Protein AF-A0A4U2DQT4-F1 (afdb_monomer_lite)

Structure (mmCIF, N/CA/C/O backbone):
data_AF-A0A4U2DQT4-F1
#
_entry.id   AF-A0A4U2DQT4-F1
#
loop_
_atom_site.group_PDB
_atom_site.id
_atom_site.type_symbol
_atom_site.label_atom_id
_atom_site.label_alt_id
_atom_site.label_comp_id
_atom_site.label_asym_id
_atom_site.label_entity_id
_atom_site.label_seq_id
_atom_site.pdbx_PDB_ins_code
_atom_site.Cartn_x
_atom_site.Cartn_y
_atom_site.Cartn_z
_atom_site.occupancy
_atom_site.B_iso_or_equiv
_atom_site.auth_seq_id
_atom_site.auth_comp_id
_atom_site.auth_asym_id
_atom_site.auth_atom_id
_atom_site.pdbx_PDB_model_num
ATOM 1 N N . VAL A 1 1 ? 57.646 -27.953 -27.680 1.00 49.16 1 VAL A N 1
ATOM 2 C CA . VAL A 1 1 ? 56.231 -28.385 -27.572 1.00 49.16 1 VAL A CA 1
ATOM 3 C C . VAL A 1 1 ? 55.919 -28.522 -26.091 1.00 49.16 1 VAL A C 1
ATOM 5 O O . VAL A 1 1 ? 56.534 -29.371 -25.468 1.00 49.16 1 VAL A O 1
ATOM 8 N N . GLY A 1 2 ? 55.104 -27.650 -25.487 1.00 54.53 2 GLY A N 1
ATOM 9 C CA . GLY A 1 2 ? 54.894 -27.740 -24.030 1.00 54.53 2 GLY A CA 1
ATOM 10 C C . GLY A 1 2 ? 54.133 -26.609 -23.335 1.00 54.53 2 GLY A C 1
ATOM 11 O O . GLY A 1 2 ? 54.277 -26.473 -22.131 1.00 54.53 2 GLY A O 1
ATOM 12 N N . ILE A 1 3 ? 53.345 -25.798 -24.050 1.00 54.19 3 ILE A N 1
ATOM 13 C CA . ILE A 1 3 ? 52.532 -24.728 -23.427 1.00 54.19 3 ILE A CA 1
ATOM 14 C C . ILE A 1 3 ? 51.023 -25.023 -23.493 1.00 54.19 3 ILE A C 1
ATOM 16 O O . ILE A 1 3 ? 50.230 -24.364 -22.834 1.00 54.19 3 ILE A O 1
ATOM 20 N N . ALA A 1 4 ? 50.614 -26.057 -24.238 1.00 57.56 4 ALA A N 1
ATOM 21 C CA . ALA A 1 4 ? 49.204 -26.397 -24.440 1.00 57.56 4 ALA A CA 1
ATOM 22 C C . ALA A 1 4 ? 48.534 -27.065 -23.221 1.00 57.56 4 ALA A C 1
ATOM 24 O O . ALA A 1 4 ? 47.312 -27.079 -23.132 1.00 57.56 4 ALA A O 1
ATOM 25 N N . LEU A 1 5 ? 49.306 -27.609 -22.270 1.00 55.78 5 LEU A N 1
ATOM 26 C CA . LEU A 1 5 ? 48.758 -28.429 -21.179 1.00 55.78 5 LEU A CA 1
ATOM 27 C C . LEU A 1 5 ? 48.330 -27.633 -19.938 1.00 55.78 5 LEU A C 1
ATOM 29 O O . LEU A 1 5 ? 47.506 -28.119 -19.171 1.00 55.78 5 LEU A O 1
ATOM 33 N N . VAL A 1 6 ? 48.823 -26.406 -19.746 1.00 55.69 6 VAL A N 1
ATOM 34 C CA . VAL A 1 6 ? 48.487 -25.623 -18.540 1.00 55.69 6 VAL A CA 1
ATOM 35 C C . VAL A 1 6 ? 47.108 -24.959 -18.664 1.00 55.69 6 VAL A C 1
ATOM 37 O O . VAL A 1 6 ? 46.384 -24.845 -17.678 1.00 55.69 6 VAL A O 1
ATOM 40 N N . ALA A 1 7 ? 46.686 -24.605 -19.883 1.00 55.38 7 ALA A N 1
ATOM 41 C CA . ALA A 1 7 ? 45.373 -24.005 -20.134 1.00 55.38 7 ALA A CA 1
ATOM 42 C C . ALA A 1 7 ? 44.200 -25.005 -20.021 1.00 55.38 7 ALA A C 1
ATOM 44 O O . ALA A 1 7 ? 43.069 -24.594 -19.773 1.00 55.38 7 ALA A O 1
ATOM 45 N N . GLY A 1 8 ? 44.451 -26.312 -20.171 1.00 55.69 8 GLY A N 1
ATOM 46 C CA . GLY A 1 8 ? 43.401 -27.340 -20.150 1.00 55.69 8 GLY A CA 1
ATOM 47 C C . GLY A 1 8 ? 42.862 -27.680 -18.756 1.00 55.69 8 GLY A C 1
ATOM 48 O O . GLY A 1 8 ? 41.697 -28.045 -18.633 1.00 55.69 8 GLY A O 1
ATOM 49 N N . PHE A 1 9 ? 43.679 -27.539 -17.704 1.00 64.06 9 PHE A N 1
ATOM 50 C CA . PHE A 1 9 ? 43.299 -27.940 -16.341 1.00 64.06 9 PHE A CA 1
ATOM 51 C C . PHE A 1 9 ? 42.478 -26.866 -15.607 1.00 64.06 9 PHE A C 1
ATOM 53 O O . PHE A 1 9 ? 41.491 -27.187 -14.954 1.00 64.06 9 PHE A O 1
ATOM 60 N N . TYR A 1 10 ? 42.838 -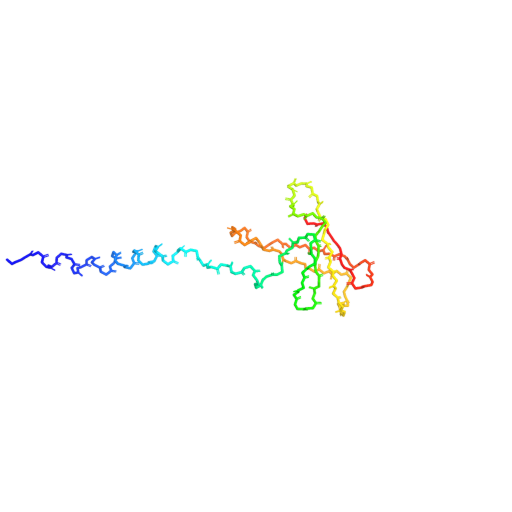25.586 -15.763 1.00 59.12 10 TYR A N 1
ATOM 61 C CA . TYR A 1 10 ? 42.141 -24.463 -15.110 1.00 59.12 10 TYR A CA 1
ATOM 62 C C . TYR A 1 10 ? 41.125 -23.748 -16.018 1.00 59.12 10 TYR A C 1
ATOM 64 O O . TYR A 1 10 ? 40.303 -22.973 -15.531 1.00 59.12 10 TYR A O 1
ATOM 72 N N . GLY A 1 11 ? 41.147 -24.022 -17.329 1.00 61.31 11 GLY A N 1
ATOM 73 C CA . GLY A 1 11 ? 40.243 -23.433 -18.319 1.00 61.31 11 GLY A CA 1
ATOM 74 C C . GLY A 1 11 ? 38.752 -23.552 -17.974 1.00 61.31 11 GLY A C 1
ATOM 75 O O . GLY A 1 11 ? 38.078 -22.522 -17.928 1.00 61.31 11 GLY A O 1
ATOM 76 N N . PRO A 1 12 ? 38.207 -24.751 -17.683 1.00 61.91 12 PRO A N 1
ATOM 77 C CA . PRO A 1 12 ? 36.775 -24.883 -17.418 1.00 61.91 12 PRO A CA 1
ATOM 78 C C . PRO A 1 12 ? 36.338 -24.174 -16.128 1.00 61.91 12 PRO A C 1
ATOM 80 O O . PRO A 1 12 ? 35.242 -23.625 -16.094 1.00 61.91 12 PRO A O 1
ATOM 83 N N . GLN A 1 13 ? 37.197 -24.108 -15.105 1.00 60.44 13 GLN A N 1
ATOM 84 C CA . GLN A 1 13 ? 36.884 -23.458 -13.826 1.00 60.44 13 GLN A CA 1
ATOM 85 C C . GLN A 1 13 ? 36.876 -21.928 -13.948 1.00 60.44 13 GLN A C 1
ATOM 87 O O . GLN A 1 13 ? 35.944 -21.276 -13.479 1.00 60.44 13 GLN A O 1
ATOM 92 N N . ALA A 1 14 ? 37.863 -21.354 -14.644 1.00 63.81 14 ALA A N 1
ATOM 93 C CA . ALA A 1 14 ? 37.921 -19.914 -14.894 1.00 63.81 14 ALA A CA 1
ATOM 94 C C . ALA A 1 14 ? 36.774 -19.440 -15.806 1.00 63.81 14 ALA A C 1
ATOM 96 O O . ALA A 1 14 ? 36.173 -18.396 -15.556 1.00 63.81 14 ALA A O 1
ATOM 97 N N . ILE A 1 15 ? 36.421 -20.227 -16.832 1.00 66.00 15 ILE A N 1
ATOM 98 C CA . ILE A 1 15 ? 35.300 -19.915 -17.735 1.00 66.00 15 ILE A CA 1
ATOM 99 C C . ILE A 1 15 ? 33.957 -20.024 -17.005 1.00 66.00 15 ILE A C 1
ATOM 101 O O . ILE A 1 15 ? 33.085 -19.189 -17.233 1.00 66.00 15 ILE A O 1
ATOM 105 N N . GLN A 1 16 ? 33.775 -21.017 -16.129 1.00 62.81 16 GLN A N 1
ATOM 106 C CA . GLN A 1 16 ? 32.556 -21.141 -15.324 1.00 62.81 16 GLN A CA 1
ATOM 107 C C . GLN A 1 16 ? 32.404 -19.969 -14.354 1.00 62.81 16 GLN A C 1
ATOM 109 O O . GLN A 1 16 ? 31.351 -19.346 -14.349 1.00 62.81 16 GLN A O 1
ATOM 114 N N . GLN A 1 17 ? 33.454 -19.598 -13.614 1.00 62.41 17 GLN A N 1
ATOM 115 C CA . GLN A 1 17 ? 33.387 -18.451 -12.702 1.00 62.41 17 GLN A CA 1
ATOM 116 C C . GLN A 1 17 ? 33.121 -17.129 -13.431 1.00 62.41 17 GLN A C 1
ATOM 118 O O . GLN A 1 17 ? 32.343 -16.313 -12.942 1.00 62.41 17 GLN A O 1
ATOM 123 N N . PHE A 1 18 ? 33.702 -16.928 -14.617 1.00 67.56 18 PHE A N 1
ATOM 124 C CA . PHE A 1 18 ? 33.432 -15.740 -15.427 1.00 67.56 18 PHE A CA 1
ATOM 125 C C . PHE A 1 18 ? 32.004 -15.725 -15.992 1.00 67.56 18 PHE A C 1
ATOM 127 O O . PHE A 1 18 ? 31.349 -14.686 -15.972 1.00 67.56 18 PHE A O 1
ATOM 134 N N . LYS A 1 19 ? 31.482 -16.874 -16.444 1.00 63.91 19 LYS A N 1
ATOM 135 C CA . LYS A 1 19 ? 30.083 -16.994 -16.886 1.00 63.91 19 LYS A CA 1
ATOM 136 C C . LYS A 1 19 ? 29.100 -16.731 -15.747 1.00 63.91 19 LYS A C 1
ATOM 138 O O . LYS A 1 19 ? 28.203 -15.922 -15.929 1.00 63.91 19 LYS A O 1
ATOM 143 N N . SER A 1 20 ? 29.310 -17.324 -14.573 1.00 59.50 20 SER A N 1
ATOM 144 C CA . SER A 1 20 ? 28.448 -17.117 -13.401 1.00 59.50 20 SER A CA 1
ATOM 145 C C . SER A 1 20 ? 28.504 -15.684 -12.859 1.00 59.50 20 SER A C 1
ATOM 147 O O . SER A 1 20 ? 27.502 -15.186 -12.352 1.00 59.50 20 SER A O 1
ATOM 149 N N . ALA A 1 21 ? 29.656 -15.013 -12.977 1.00 59.69 21 ALA A N 1
ATOM 150 C CA . ALA A 1 21 ? 29.800 -13.597 -12.639 1.00 59.69 21 ALA A CA 1
ATOM 151 C C . ALA A 1 21 ? 29.114 -12.674 -13.663 1.00 59.69 21 ALA A C 1
ATOM 153 O O . ALA A 1 21 ? 28.593 -11.634 -13.276 1.00 59.69 21 ALA A O 1
ATOM 154 N N . MET A 1 22 ? 29.072 -13.052 -14.948 1.00 58.62 22 MET A N 1
ATOM 155 C CA . MET A 1 22 ? 28.320 -12.310 -15.968 1.00 58.62 22 MET A CA 1
ATOM 156 C C . MET A 1 22 ? 26.808 -12.572 -15.908 1.00 58.62 22 MET A C 1
ATOM 158 O O . MET A 1 22 ? 26.046 -11.633 -16.104 1.00 58.62 22 MET A O 1
ATOM 162 N N . GLU A 1 23 ? 26.361 -13.792 -15.594 1.00 54.56 23 GLU A N 1
ATOM 163 C CA . GLU A 1 23 ? 24.935 -14.134 -15.420 1.00 54.56 23 GLU A CA 1
ATOM 164 C C . GLU A 1 23 ? 24.297 -13.485 -14.180 1.00 54.56 23 GLU A C 1
ATOM 166 O O . GLU A 1 23 ? 23.080 -13.362 -14.122 1.00 54.56 23 GLU A O 1
ATOM 171 N N . HIS A 1 24 ? 25.096 -13.008 -13.218 1.00 48.00 24 HIS A N 1
ATOM 172 C CA . HIS A 1 24 ? 24.624 -12.163 -12.108 1.00 48.00 24 HIS A CA 1
ATOM 173 C C . HIS A 1 24 ? 24.318 -10.714 -12.519 1.00 48.00 24 HIS A C 1
ATOM 175 O O . HIS A 1 24 ? 23.932 -9.901 -11.677 1.00 48.00 24 HIS A O 1
ATOM 181 N N . SER A 1 25 ? 24.492 -10.367 -13.795 1.00 49.00 25 SER A N 1
ATOM 182 C CA . SER A 1 25 ? 24.115 -9.053 -14.307 1.00 49.00 25 SER A CA 1
ATOM 183 C C . SER A 1 25 ? 22.602 -9.016 -14.480 1.00 49.00 25 SER A C 1
ATOM 185 O O . SER A 1 25 ? 22.087 -9.413 -15.519 1.00 49.00 25 SER A O 1
ATOM 187 N N . THR A 1 26 ? 21.929 -8.564 -13.418 1.00 54.22 26 THR A N 1
ATOM 188 C CA . THR A 1 26 ? 20.582 -7.977 -13.414 1.00 54.22 26 THR A CA 1
ATOM 189 C C . THR A 1 26 ? 19.555 -8.783 -14.202 1.00 54.22 26 THR A C 1
ATOM 191 O O . THR A 1 26 ? 19.355 -8.547 -15.393 1.00 54.22 26 THR A O 1
ATOM 194 N N . ALA A 1 27 ? 18.864 -9.706 -13.525 1.00 56.62 27 ALA A N 1
ATOM 195 C CA . ALA A 1 27 ? 17.563 -10.152 -14.009 1.00 56.62 27 ALA A CA 1
ATOM 196 C C . ALA A 1 27 ? 16.743 -8.897 -14.357 1.00 56.62 27 ALA A C 1
ATOM 198 O O . ALA A 1 27 ? 16.576 -8.021 -13.510 1.00 56.62 27 ALA A O 1
ATOM 199 N N . ASP A 1 28 ? 16.346 -8.773 -15.621 1.00 60.38 28 ASP A N 1
ATOM 200 C CA . ASP A 1 28 ? 15.552 -7.657 -16.126 1.00 60.38 28 ASP A CA 1
ATOM 201 C C . ASP A 1 28 ? 14.182 -7.727 -15.436 1.00 60.38 28 ASP A C 1
ATOM 203 O O . ASP A 1 28 ? 13.346 -8.572 -15.759 1.00 60.38 28 ASP A O 1
ATOM 207 N N . VAL A 1 29 ? 14.007 -6.944 -14.367 1.00 64.88 29 VAL A N 1
ATOM 208 C CA . VAL A 1 29 ? 12.735 -6.863 -13.646 1.00 64.88 29 VAL A CA 1
ATOM 209 C C . VAL A 1 29 ? 11.825 -5.950 -14.459 1.00 64.88 29 VAL A C 1
ATOM 211 O O . VAL A 1 29 ? 11.904 -4.727 -14.354 1.00 64.88 29 VAL A O 1
ATOM 214 N N . SER A 1 30 ? 10.971 -6.554 -15.282 1.00 70.94 30 SER A N 1
ATOM 215 C CA . SER A 1 30 ? 9.910 -5.845 -15.993 1.00 70.94 30 SER A CA 1
ATOM 216 C C . SE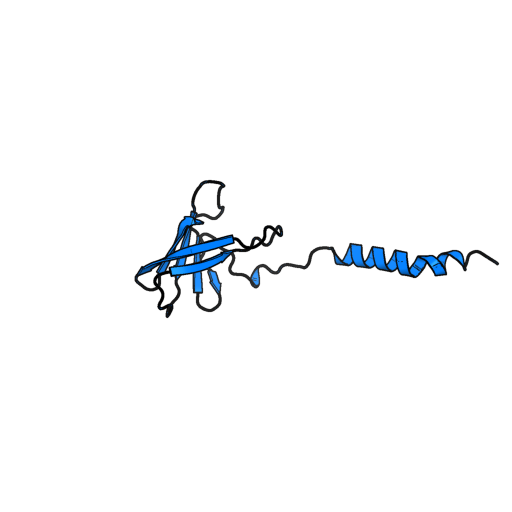R A 1 30 ? 8.901 -5.289 -14.987 1.00 70.94 30 SER A C 1
ATOM 218 O O . SER A 1 30 ? 8.205 -6.045 -14.312 1.00 70.94 30 SER A O 1
ATOM 220 N N . LEU A 1 31 ? 8.823 -3.961 -14.863 1.00 73.19 31 LEU A N 1
ATOM 221 C CA . LEU A 1 31 ? 7.860 -3.297 -13.974 1.00 73.19 31 LEU A CA 1
ATOM 222 C C . LEU A 1 31 ? 6.414 -3.429 -14.474 1.00 73.19 31 LEU A C 1
ATOM 224 O O . LEU A 1 31 ? 5.491 -3.291 -13.678 1.00 73.19 31 LEU A O 1
ATOM 228 N N . ASP A 1 32 ? 6.225 -3.738 -15.760 1.00 75.00 32 ASP A N 1
ATOM 229 C CA . ASP A 1 32 ? 4.908 -3.913 -16.381 1.00 75.00 32 ASP A CA 1
ATOM 230 C C . ASP A 1 32 ? 4.149 -5.133 -15.828 1.00 75.00 32 ASP A C 1
ATOM 232 O O . ASP A 1 32 ? 2.922 -5.188 -15.903 1.00 75.00 32 ASP A O 1
ATOM 236 N N . ASP A 1 33 ? 4.863 -6.092 -15.228 1.00 79.25 33 ASP A N 1
ATOM 237 C CA . ASP A 1 33 ? 4.271 -7.289 -14.622 1.00 79.25 33 ASP A CA 1
ATOM 238 C C . ASP A 1 33 ? 3.730 -7.036 -13.198 1.00 79.25 33 ASP A C 1
ATOM 240 O O . ASP A 1 33 ? 3.119 -7.921 -12.589 1.00 79.25 33 ASP A O 1
ATOM 244 N N . TYR A 1 34 ? 3.938 -5.834 -12.645 1.00 82.31 34 TYR A N 1
ATOM 245 C CA . TYR A 1 34 ? 3.618 -5.503 -11.258 1.00 82.31 34 TYR A CA 1
ATOM 246 C C . TYR A 1 34 ? 2.688 -4.291 -11.143 1.00 82.31 34 TYR A C 1
ATOM 248 O O . TYR A 1 34 ? 2.805 -3.297 -11.855 1.00 82.31 34 TYR A O 1
ATOM 256 N N . CYS A 1 35 ? 1.794 -4.329 -10.152 1.00 87.00 35 CYS A N 1
ATOM 257 C CA . CYS A 1 35 ? 1.026 -3.156 -9.730 1.00 87.00 35 CYS A CA 1
ATOM 258 C C . CYS A 1 35 ? 1.955 -2.223 -8.937 1.00 87.00 35 CYS A C 1
ATOM 260 O O . CYS A 1 35 ? 2.103 -2.363 -7.720 1.00 87.00 35 CYS A O 1
ATOM 262 N N . MET A 1 36 ? 2.633 -1.300 -9.622 1.00 88.69 36 MET A N 1
ATOM 263 C CA . MET A 1 36 ? 3.473 -0.311 -8.949 1.00 88.69 36 MET A CA 1
ATOM 264 C C . MET A 1 36 ? 2.596 0.677 -8.170 1.00 88.69 36 MET A C 1
ATOM 266 O O . MET A 1 36 ? 1.864 1.480 -8.751 1.00 88.69 36 MET A O 1
ATOM 270 N N . LEU A 1 37 ? 2.681 0.621 -6.839 1.00 90.25 37 LEU A N 1
ATOM 271 C CA . LEU A 1 37 ? 1.935 1.517 -5.961 1.00 90.25 37 LEU A CA 1
ATOM 272 C C . LEU A 1 37 ? 2.418 2.961 -6.121 1.00 90.25 37 LEU A C 1
ATOM 274 O O . LEU A 1 37 ? 3.599 3.254 -5.955 1.00 90.25 37 LEU A O 1
ATOM 278 N N . SER A 1 38 ? 1.482 3.858 -6.411 1.00 92.69 38 SER A N 1
ATOM 279 C CA . SER A 1 38 ? 1.711 5.294 -6.590 1.00 92.69 38 SER A CA 1
ATOM 280 C C . SER A 1 38 ? 0.420 6.058 -6.292 1.00 92.69 38 SER A C 1
ATOM 282 O O . SER A 1 38 ? -0.582 5.457 -5.894 1.00 92.69 38 SER A O 1
ATOM 284 N N . THR A 1 39 ? 0.395 7.371 -6.532 1.00 94.44 39 THR A N 1
ATOM 285 C CA . THR A 1 39 ? -0.866 8.134 -6.475 1.00 94.44 39 THR A CA 1
ATOM 286 C C . THR A 1 39 ? -1.802 7.829 -7.644 1.00 94.44 39 THR A C 1
ATOM 288 O O . THR A 1 39 ? -2.975 8.208 -7.626 1.00 94.44 39 THR A O 1
ATOM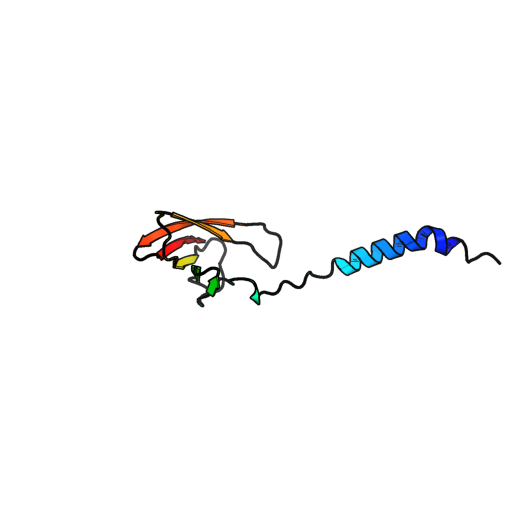 291 N N . THR A 1 40 ? -1.302 7.111 -8.651 1.00 94.00 40 THR A N 1
ATOM 292 C CA . THR A 1 40 ? -2.089 6.627 -9.778 1.00 94.00 40 THR A CA 1
ATOM 293 C C . THR A 1 40 ? -2.658 5.251 -9.466 1.00 94.00 40 THR A C 1
ATOM 295 O O . THR A 1 40 ? -2.018 4.413 -8.833 1.00 94.00 40 THR A O 1
ATOM 298 N N . TRP A 1 41 ? -3.884 5.017 -9.925 1.00 91.12 41 TRP A N 1
ATOM 299 C CA . TRP A 1 41 ? -4.522 3.715 -9.807 1.00 91.12 41 TRP A CA 1
ATOM 300 C C . TRP A 1 41 ? -3.746 2.648 -10.599 1.00 91.12 41 TRP A C 1
ATOM 302 O O . TRP A 1 41 ? -3.382 2.865 -11.756 1.00 91.12 41 TRP A O 1
ATOM 312 N N . CYS A 1 42 ? -3.517 1.495 -9.979 1.00 92.00 42 CYS A N 1
ATOM 313 C CA . CYS A 1 42 ? -3.100 0.275 -10.665 1.00 92.00 42 CYS A CA 1
ATOM 314 C C . CYS A 1 42 ? -4.065 -0.859 -10.301 1.00 92.00 42 CYS A C 1
ATOM 316 O O . CYS A 1 42 ? -4.718 -0.807 -9.255 1.00 92.00 42 CYS A O 1
ATOM 318 N N . GLU A 1 43 ? -4.186 -1.861 -11.169 1.00 92.50 43 GLU A N 1
ATOM 319 C CA . GLU A 1 43 ? -5.071 -3.008 -10.969 1.00 92.50 43 GLU A CA 1
ATOM 320 C C . GLU A 1 43 ? -4.297 -4.306 -11.205 1.00 92.50 43 GLU A C 1
ATOM 322 O O . GLU A 1 43 ? -3.584 -4.440 -12.199 1.00 92.50 43 GLU A O 1
ATOM 327 N N . GLN A 1 44 ? -4.451 -5.265 -10.295 1.00 89.25 44 GLN A N 1
ATOM 328 C CA . GLN A 1 44 ? -3.922 -6.620 -10.427 1.00 89.25 44 GLN A CA 1
ATOM 329 C C . GLN A 1 44 ? -4.971 -7.606 -9.921 1.00 89.25 44 GLN A C 1
ATOM 331 O O . GLN A 1 44 ? -5.517 -7.415 -8.839 1.00 89.25 44 GLN A O 1
ATOM 336 N N . ASP A 1 45 ? -5.279 -8.637 -10.711 1.00 89.75 45 ASP A N 1
ATOM 337 C CA . ASP A 1 45 ? -6.285 -9.657 -10.376 1.00 89.75 45 ASP A CA 1
ATOM 338 C C . ASP A 1 45 ? -7.639 -9.068 -9.918 1.00 89.75 45 ASP A C 1
ATOM 340 O O . ASP A 1 45 ? -8.273 -9.563 -8.985 1.00 89.75 45 ASP A O 1
ATOM 344 N N . SER A 1 46 ? -8.080 -7.982 -10.567 1.00 91.31 46 SER A N 1
ATOM 345 C CA . SER A 1 46 ? -9.300 -7.228 -10.221 1.00 91.31 46 SER A CA 1
ATOM 346 C C . SER A 1 46 ? -9.291 -6.558 -8.841 1.00 91.31 46 SER A C 1
ATOM 348 O O . SER A 1 46 ? -10.341 -6.193 -8.306 1.00 91.31 46 SER A O 1
ATOM 350 N N . VAL A 1 47 ? -8.103 -6.358 -8.273 1.00 93.19 47 VAL A N 1
ATOM 351 C CA . VAL A 1 47 ? -7.866 -5.570 -7.066 1.00 93.19 47 VAL A CA 1
ATOM 352 C C . VAL A 1 47 ? -7.208 -4.258 -7.470 1.00 93.19 47 VAL A C 1
ATOM 354 O O . VAL A 1 47 ? -6.085 -4.248 -7.973 1.00 93.19 47 VAL A O 1
ATOM 357 N N . ALA A 1 48 ? -7.902 -3.145 -7.241 1.00 94.69 48 ALA A N 1
ATOM 358 C CA . ALA A 1 48 ? -7.376 -1.819 -7.547 1.00 94.69 48 ALA A CA 1
ATOM 359 C C . ALA A 1 48 ? -6.702 -1.206 -6.317 1.00 94.69 48 ALA A C 1
ATOM 361 O O . ALA A 1 48 ? -7.230 -1.287 -5.206 1.00 94.69 48 ALA A O 1
ATOM 362 N N . MET A 1 49 ? -5.548 -0.573 -6.510 1.00 95.38 49 MET A N 1
ATOM 363 C CA . MET A 1 49 ? -4.720 -0.040 -5.427 1.00 95.38 49 MET A CA 1
ATOM 364 C C . MET A 1 49 ? -4.284 1.396 -5.723 1.00 95.38 49 MET A C 1
ATOM 366 O O . MET A 1 49 ? -4.087 1.783 -6.877 1.00 95.38 49 MET A O 1
ATOM 370 N N . THR A 1 50 ? -4.166 2.215 -4.680 1.00 96.12 50 THR A N 1
ATOM 371 C CA . THR A 1 50 ? -3.665 3.594 -4.771 1.00 96.12 50 THR A CA 1
ATOM 372 C C . THR A 1 50 ? -2.989 3.991 -3.465 1.00 96.12 50 THR A C 1
ATOM 374 O O . THR A 1 50 ? -3.427 3.590 -2.384 1.00 96.12 50 THR A O 1
ATOM 377 N N . LEU A 1 51 ? -1.938 4.794 -3.559 1.00 94.94 51 LEU A N 1
ATOM 378 C CA . LEU A 1 51 ? -1.166 5.313 -2.439 1.00 94.94 51 LEU A CA 1
ATOM 379 C C . LEU A 1 51 ? -1.404 6.823 -2.300 1.00 94.94 51 LEU A C 1
ATOM 381 O O . LEU A 1 51 ? -1.582 7.531 -3.285 1.00 94.94 51 LEU A O 1
ATOM 385 N N . GLU A 1 52 ? -1.419 7.336 -1.076 1.00 94.69 52 GLU A N 1
ATOM 386 C CA . GLU A 1 52 ? -1.638 8.764 -0.809 1.00 94.69 52 GLU A CA 1
ATOM 387 C C . GLU A 1 52 ? -0.493 9.652 -1.332 1.00 94.69 52 GLU A C 1
ATOM 389 O O . GLU A 1 52 ? -0.712 10.803 -1.723 1.00 94.69 52 GLU A O 1
ATOM 394 N N . HIS A 1 53 ? 0.729 9.114 -1.380 1.00 91.06 53 HIS A N 1
ATOM 395 C CA . HIS A 1 53 ? 1.936 9.820 -1.799 1.00 91.06 53 HIS A CA 1
ATOM 396 C C . HIS A 1 53 ? 2.804 8.955 -2.717 1.00 91.06 53 HIS A C 1
ATOM 398 O O . HIS A 1 53 ? 2.871 7.746 -2.547 1.00 91.06 53 HIS A O 1
ATOM 404 N N . GLU A 1 54 ? 3.519 9.585 -3.652 1.00 87.56 54 GLU A N 1
ATOM 405 C CA . GLU A 1 54 ? 4.453 8.909 -4.574 1.00 87.56 54 GLU A CA 1
ATOM 406 C C . GLU A 1 54 ? 5.673 8.302 -3.869 1.00 87.56 54 GLU A C 1
ATOM 408 O O . GLU A 1 54 ? 6.300 7.372 -4.362 1.00 87.56 54 GLU A O 1
ATOM 413 N N . THR A 1 55 ? 6.062 8.853 -2.719 1.00 85.31 55 THR A N 1
ATOM 414 C CA . THR A 1 55 ? 7.249 8.414 -1.987 1.00 85.31 55 THR A CA 1
ATOM 415 C C . THR A 1 55 ? 6.907 8.264 -0.518 1.00 85.31 55 THR A C 1
ATOM 417 O O . THR A 1 55 ? 6.608 9.251 0.156 1.00 85.31 55 THR A O 1
ATOM 420 N N . ALA A 1 56 ? 6.996 7.033 -0.018 1.00 82.06 56 ALA A N 1
ATOM 421 C CA . ALA A 1 56 ? 6.899 6.757 1.405 1.00 82.06 56 ALA A CA 1
ATOM 422 C C . ALA A 1 56 ? 8.127 7.342 2.117 1.00 82.06 56 ALA A C 1
ATOM 424 O O . ALA A 1 56 ? 9.272 7.025 1.781 1.00 82.06 56 ALA A O 1
ATOM 425 N N . GLN A 1 57 ? 7.896 8.220 3.091 1.00 84.62 57 GLN A N 1
ATOM 426 C CA . GLN A 1 57 ? 8.968 8.784 3.905 1.00 84.62 57 GLN A CA 1
ATOM 427 C C . GLN A 1 57 ? 9.104 7.993 5.208 1.00 84.62 57 GLN A C 1
ATOM 429 O O . GLN A 1 57 ? 8.094 7.674 5.839 1.00 84.62 57 GLN A O 1
ATOM 434 N N . PRO A 1 58 ? 10.334 7.707 5.669 1.00 82.56 58 PRO A N 1
ATOM 435 C CA . PRO A 1 58 ? 10.530 7.037 6.946 1.00 82.56 58 PRO A CA 1
ATOM 436 C C . PRO A 1 58 ? 9.806 7.768 8.082 1.00 82.56 58 PRO A C 1
ATOM 438 O O . PRO A 1 58 ? 9.943 8.982 8.227 1.00 82.56 58 PRO A O 1
ATOM 441 N N . LEU A 1 59 ? 9.080 7.011 8.910 1.00 85.69 59 LEU A N 1
ATOM 442 C CA . LEU A 1 59 ? 8.326 7.504 10.075 1.00 85.69 59 LEU A CA 1
ATOM 443 C C . LEU A 1 59 ? 7.150 8.442 9.751 1.00 85.69 59 LEU A C 1
ATOM 445 O O . LEU A 1 59 ? 6.536 8.973 10.678 1.00 85.69 59 LEU A O 1
ATOM 449 N N . VAL A 1 60 ? 6.809 8.622 8.474 1.00 89.56 60 VAL A N 1
ATOM 450 C CA . VAL A 1 60 ? 5.606 9.337 8.047 1.00 89.56 60 VAL A CA 1
ATOM 451 C C . VAL A 1 60 ? 4.641 8.306 7.462 1.00 89.56 60 VAL A C 1
ATOM 453 O O . VAL A 1 60 ? 4.916 7.775 6.386 1.00 89.56 60 VAL A O 1
ATOM 456 N N . PRO A 1 61 ? 3.536 7.986 8.159 1.00 90.12 61 PRO A N 1
ATOM 457 C CA . PRO A 1 61 ? 2.584 7.001 7.666 1.00 90.12 61 PRO A CA 1
ATOM 458 C C . PRO A 1 61 ? 1.977 7.490 6.354 1.00 90.12 61 PRO A C 1
ATOM 460 O O . PRO A 1 61 ? 1.550 8.641 6.265 1.00 90.12 61 PRO A O 1
ATOM 463 N N . THR A 1 62 ? 1.933 6.616 5.353 1.00 92.56 62 THR A N 1
ATOM 464 C CA . THR A 1 62 ? 1.259 6.897 4.081 1.00 92.56 62 THR A CA 1
ATOM 465 C C . THR A 1 62 ? 0.034 6.006 3.977 1.00 92.56 62 THR A C 1
ATOM 467 O O . THR A 1 62 ? 0.131 4.801 4.209 1.00 92.56 62 THR A O 1
ATOM 470 N N . LYS A 1 63 ? -1.132 6.558 3.635 1.00 95.12 63 LYS A N 1
ATOM 471 C CA . LYS A 1 63 ? -2.321 5.717 3.457 1.00 95.12 63 LYS A CA 1
ATOM 472 C C . LYS A 1 63 ? -2.281 4.975 2.136 1.00 95.12 63 LYS A C 1
ATOM 474 O O . LYS A 1 63 ? -2.083 5.575 1.081 1.00 95.12 63 LYS A O 1
ATOM 479 N N . ILE A 1 64 ? -2.561 3.679 2.194 1.00 95.50 64 ILE A N 1
ATOM 480 C CA . ILE A 1 64 ? -2.927 2.891 1.022 1.00 95.50 64 ILE A CA 1
ATOM 481 C C . ILE A 1 64 ? -4.434 2.651 1.015 1.00 95.50 64 ILE A C 1
ATOM 483 O O . ILE A 1 64 ? -5.040 2.356 2.050 1.00 95.50 64 ILE A O 1
ATOM 487 N N . LYS A 1 65 ? -5.028 2.754 -0.171 1.00 96.62 65 LYS A N 1
ATOM 488 C CA . LYS A 1 65 ? -6.415 2.405 -0.447 1.00 96.62 65 LYS A CA 1
ATOM 489 C C . LYS A 1 65 ? -6.457 1.237 -1.419 1.00 96.62 65 LYS A C 1
ATOM 491 O O . LYS A 1 65 ? -5.837 1.283 -2.479 1.00 96.62 65 LYS A O 1
ATOM 496 N N . VAL A 1 66 ? -7.231 0.218 -1.069 1.00 96.31 66 VAL A N 1
ATOM 497 C CA . VAL A 1 66 ? -7.466 -0.962 -1.898 1.00 96.31 66 VAL A CA 1
ATOM 498 C C . VAL A 1 66 ? -8.962 -1.120 -2.129 1.00 96.31 66 VAL A C 1
ATOM 500 O O . VAL A 1 66 ? -9.746 -1.089 -1.182 1.00 96.31 66 VAL A O 1
ATOM 503 N N . VAL A 1 67 ? -9.364 -1.291 -3.383 1.00 96.00 67 VAL A N 1
ATOM 504 C CA . VAL A 1 67 ? -10.737 -1.622 -3.770 1.00 96.00 67 VAL A CA 1
ATOM 505 C C . VAL A 1 67 ? -10.747 -3.070 -4.230 1.00 96.00 67 VAL A C 1
ATOM 507 O O . VAL A 1 67 ? -10.109 -3.409 -5.226 1.00 96.00 67 VAL A O 1
ATOM 510 N N . TRP A 1 68 ? -11.457 -3.923 -3.494 1.00 94.94 68 TRP A N 1
ATOM 511 C CA . TRP A 1 68 ? -11.576 -5.341 -3.820 1.00 94.94 68 TRP A CA 1
ATOM 512 C C . TRP A 1 68 ? -13.020 -5.811 -3.674 1.00 94.94 68 TRP A C 1
ATOM 514 O O . TRP A 1 68 ? -13.515 -6.059 -2.570 1.00 94.94 68 TRP A O 1
ATOM 524 N N . GLU A 1 69 ? -13.706 -5.945 -4.807 1.00 91.00 69 GLU A N 1
ATOM 525 C CA . GLU A 1 69 ? -15.074 -6.451 -4.839 1.00 91.00 69 GLU A CA 1
ATOM 526 C C . GLU A 1 69 ? -15.136 -7.944 -4.496 1.00 91.00 69 GLU A C 1
ATOM 528 O O . GLU A 1 69 ? -14.333 -8.751 -4.958 1.00 91.00 69 GLU A O 1
ATOM 533 N N . GLY A 1 70 ? -16.112 -8.326 -3.669 1.00 84.38 70 GLY A N 1
ATOM 534 C CA . GLY A 1 70 ? -16.338 -9.724 -3.288 1.00 84.38 70 GLY A CA 1
ATOM 535 C C . GLY A 1 70 ? -15.482 -10.226 -2.121 1.00 84.38 70 GLY A C 1
ATOM 536 O O . GLY A 1 70 ? -15.714 -11.336 -1.638 1.00 84.38 70 GLY A O 1
ATOM 537 N N . ALA A 1 71 ? -14.553 -9.418 -1.602 1.00 83.75 71 ALA A N 1
ATOM 538 C CA . ALA A 1 71 ? -13.856 -9.729 -0.360 1.00 83.75 71 ALA A CA 1
ATOM 539 C C . ALA A 1 71 ? -14.830 -9.624 0.834 1.00 83.75 71 ALA A C 1
ATOM 541 O O . ALA A 1 71 ? -15.259 -8.536 1.211 1.00 83.75 71 ALA A O 1
ATOM 542 N N . ALA A 1 72 ? -15.185 -10.764 1.435 1.00 80.88 72 ALA A N 1
ATOM 543 C CA . ALA A 1 72 ? -16.144 -10.864 2.543 1.00 80.88 72 ALA A CA 1
ATOM 544 C C . ALA A 1 72 ? -15.483 -10.790 3.939 1.00 80.88 72 ALA A C 1
ATOM 546 O O . ALA A 1 72 ? -15.925 -11.463 4.870 1.00 80.88 72 ALA A O 1
ATOM 547 N N . SER A 1 73 ? -14.400 -10.019 4.083 1.00 90.06 73 SER A N 1
ATOM 548 C CA . SER A 1 73 ? -13.605 -9.934 5.317 1.00 90.06 73 SER A CA 1
ATOM 549 C C . SER A 1 73 ? -13.633 -8.527 5.922 1.00 90.06 73 SER A C 1
ATOM 551 O O . SER A 1 73 ? -13.742 -7.523 5.219 1.00 90.06 73 SER A O 1
ATOM 553 N N . GLU A 1 74 ? -13.496 -8.436 7.245 1.00 93.12 74 GLU A N 1
ATOM 554 C CA . GLU A 1 74 ? -13.301 -7.155 7.941 1.00 93.12 74 GLU A CA 1
ATOM 555 C C . GLU A 1 74 ? -11.888 -6.593 7.731 1.00 93.12 74 GLU A C 1
ATOM 557 O O . GLU A 1 74 ? -11.657 -5.389 7.868 1.00 93.12 74 GLU A O 1
ATOM 562 N N . THR A 1 75 ? -10.932 -7.462 7.401 1.00 94.81 75 THR A N 1
ATOM 563 C CA . THR A 1 75 ? -9.526 -7.104 7.219 1.00 94.81 75 THR A CA 1
ATOM 564 C C . THR A 1 75 ? -8.941 -7.729 5.963 1.00 94.81 75 THR A C 1
ATOM 566 O O . THR A 1 75 ? -9.337 -8.818 5.538 1.00 94.81 75 THR A O 1
ATOM 569 N N . LEU A 1 76 ? -7.963 -7.036 5.386 1.00 94.44 76 LEU A N 1
ATOM 570 C CA . LEU A 1 76 ? -7.205 -7.480 4.226 1.00 94.44 76 LEU A CA 1
ATOM 571 C C . LEU A 1 76 ? -5.716 -7.485 4.572 1.00 94.44 76 LEU A C 1
ATOM 573 O O . LEU A 1 76 ? -5.174 -6.474 5.013 1.00 94.44 76 LEU A O 1
ATOM 577 N N . MET A 1 77 ? -5.052 -8.624 4.378 1.00 94.31 77 MET A N 1
ATOM 578 C CA . MET A 1 77 ? -3.603 -8.723 4.535 1.00 94.31 77 MET A CA 1
ATOM 579 C C . MET A 1 77 ? -2.915 -8.397 3.213 1.00 94.31 77 MET A 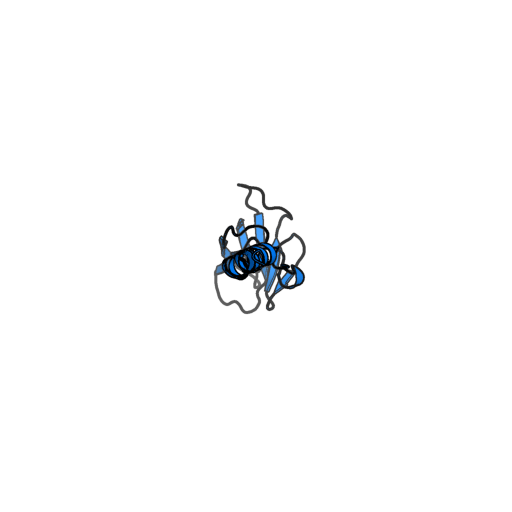C 1
ATOM 581 O O . MET A 1 77 ? -2.981 -9.179 2.269 1.00 94.31 77 MET A O 1
ATOM 585 N N . LEU A 1 78 ? -2.223 -7.266 3.177 1.00 91.81 78 LEU A N 1
ATOM 586 C CA . LEU A 1 78 ? -1.409 -6.815 2.057 1.00 91.81 78 LEU A CA 1
ATOM 587 C C . LEU A 1 78 ? 0.049 -7.233 2.274 1.00 91.81 78 LEU A C 1
ATOM 589 O O . LEU A 1 78 ? 0.567 -7.108 3.384 1.00 91.81 78 LEU A O 1
ATOM 593 N N . SER A 1 79 ? 0.713 -7.711 1.223 1.00 91.75 79 SER A N 1
ATOM 594 C CA . SER A 1 79 ? 2.149 -8.003 1.220 1.00 91.75 79 SER A CA 1
ATOM 595 C C . SER A 1 79 ? 2.829 -7.147 0.158 1.00 91.75 79 SER A C 1
ATOM 597 O O . SER A 1 79 ? 2.481 -7.257 -1.012 1.00 91.75 79 SER A O 1
ATOM 599 N N . 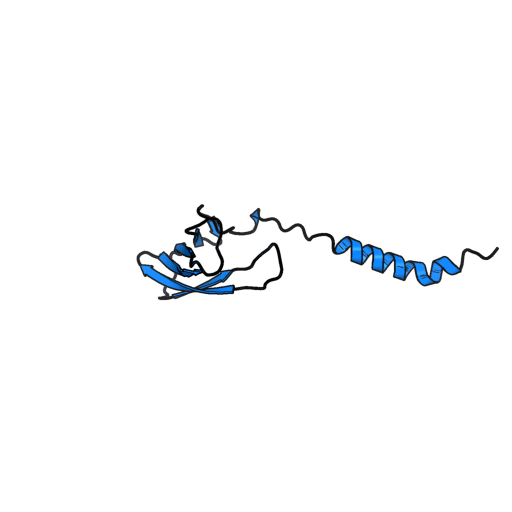LEU A 1 80 ? 3.786 -6.314 0.561 1.00 88.69 80 LEU A N 1
ATOM 600 C CA . LEU A 1 80 ? 4.534 -5.416 -0.318 1.00 88.69 80 LEU A CA 1
ATOM 601 C C . LEU A 1 80 ? 5.989 -5.847 -0.394 1.00 88.69 80 LEU A C 1
ATOM 603 O O . LEU A 1 80 ? 6.604 -6.127 0.634 1.00 88.69 80 LEU A O 1
ATOM 607 N N . THR A 1 81 ? 6.541 -5.855 -1.600 1.00 86.00 81 THR A N 1
ATOM 608 C CA . THR A 1 81 ? 7.930 -6.240 -1.859 1.00 86.00 81 THR A CA 1
ATOM 609 C C . THR A 1 81 ? 8.631 -5.097 -2.576 1.00 86.00 81 THR A C 1
ATOM 611 O O . THR A 1 81 ? 8.116 -4.578 -3.563 1.00 86.00 81 THR A O 1
ATOM 614 N N . GLY A 1 82 ? 9.806 -4.703 -2.085 1.00 83.38 82 GLY A N 1
ATOM 615 C CA . GLY A 1 82 ? 10.680 -3.780 -2.808 1.00 83.38 82 GLY A CA 1
ATOM 616 C C . GLY A 1 82 ? 11.414 -4.516 -3.928 1.00 83.38 82 GLY A C 1
ATOM 617 O O . GLY A 1 82 ? 12.020 -5.551 -3.668 1.00 83.38 82 GLY A O 1
ATOM 618 N N . LEU A 1 83 ? 11.352 -3.999 -5.159 1.00 78.06 83 LEU A N 1
ATOM 619 C CA . LEU A 1 83 ? 11.992 -4.624 -6.326 1.00 78.06 83 LEU A CA 1
ATOM 620 C C . LEU A 1 83 ? 13.460 -4.207 -6.518 1.00 78.06 83 LEU A C 1
ATOM 622 O O . LEU A 1 83 ? 14.240 -4.978 -7.064 1.00 78.06 83 LEU A O 1
ATOM 626 N N . GLU A 1 84 ? 13.859 -3.014 -6.065 1.00 71.12 84 GLU A N 1
ATOM 627 C CA . GLU A 1 84 ? 15.231 -2.512 -6.271 1.00 71.12 84 GLU A CA 1
ATOM 628 C C . GLU A 1 84 ? 16.278 -3.207 -5.392 1.00 71.12 84 GLU A C 1
ATOM 630 O O . GLU A 1 84 ? 17.439 -3.332 -5.775 1.00 71.12 84 GLU A O 1
ATOM 635 N N . MET A 1 85 ? 15.888 -3.641 -4.194 1.00 67.25 85 MET A N 1
ATOM 636 C CA . MET A 1 85 ? 16.778 -4.285 -3.232 1.00 67.25 85 MET A CA 1
ATOM 637 C C . MET A 1 85 ? 16.010 -5.404 -2.537 1.00 67.25 85 MET A C 1
ATOM 639 O O . MET A 1 85 ? 14.864 -5.185 -2.149 1.00 67.25 85 MET A O 1
ATOM 643 N N . GLU A 1 86 ? 16.631 -6.571 -2.330 1.00 68.75 86 GLU A N 1
ATOM 644 C CA . GLU A 1 86 ? 16.034 -7.718 -1.623 1.00 68.75 86 GLU A CA 1
ATOM 645 C C . GLU A 1 86 ? 15.809 -7.439 -0.119 1.00 68.75 86 GLU A C 1
ATOM 647 O O . GLU A 1 86 ? 16.372 -8.083 0.763 1.00 68.75 86 GLU A O 1
ATOM 652 N N . MET A 1 87 ? 14.966 -6.458 0.203 1.00 74.12 87 MET A N 1
ATOM 653 C CA . MET A 1 87 ? 14.588 -6.093 1.571 1.00 74.12 87 MET A CA 1
ATOM 654 C C . MET A 1 87 ? 13.536 -7.042 2.165 1.00 74.12 87 MET A C 1
ATOM 656 O O . MET A 1 87 ? 13.158 -6.899 3.328 1.00 74.12 87 MET A O 1
ATOM 660 N N . GLY A 1 88 ? 13.066 -8.017 1.381 1.00 83.81 88 GLY A N 1
ATOM 661 C CA . GLY A 1 88 ? 11.991 -8.935 1.746 1.00 83.81 88 GLY A CA 1
ATOM 662 C C . GLY A 1 88 ? 10.595 -8.345 1.528 1.00 83.81 88 GLY A C 1
ATOM 663 O O . GLY A 1 88 ? 10.416 -7.374 0.793 1.00 83.81 88 GLY A O 1
ATOM 664 N N . SER A 1 89 ? 9.596 -8.967 2.162 1.00 88.31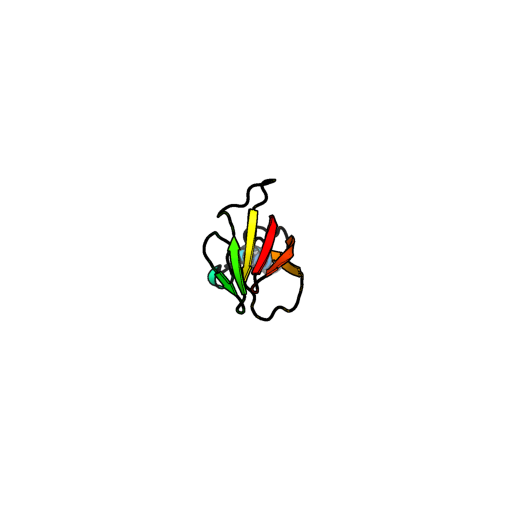 89 SER A N 1
ATOM 665 C CA . SER A 1 89 ? 8.185 -8.580 2.056 1.00 88.31 89 SER A CA 1
ATOM 666 C C . SER A 1 89 ? 7.659 -7.979 3.364 1.00 88.31 89 SER A C 1
ATOM 668 O O . SER A 1 89 ? 7.674 -8.650 4.402 1.00 88.31 89 SER A O 1
ATOM 670 N N . ALA A 1 90 ? 7.133 -6.758 3.314 1.00 89.69 90 ALA A N 1
ATOM 671 C CA . ALA A 1 90 ? 6.424 -6.121 4.420 1.00 89.69 90 ALA A CA 1
ATOM 672 C C . ALA A 1 90 ? 4.935 -6.486 4.382 1.00 89.69 90 ALA A C 1
ATOM 674 O O . ALA A 1 90 ? 4.334 -6.555 3.311 1.00 89.69 90 ALA A O 1
ATOM 675 N N . ARG A 1 91 ? 4.326 -6.742 5.546 1.00 93.31 91 ARG A N 1
ATOM 676 C CA . ARG A 1 91 ? 2.921 -7.163 5.643 1.00 93.31 91 ARG A CA 1
ATOM 677 C C . ARG A 1 91 ? 2.115 -6.148 6.431 1.00 93.31 91 ARG A C 1
ATOM 679 O O . ARG A 1 91 ? 2.475 -5.824 7.559 1.00 93.31 91 ARG A O 1
ATOM 686 N N . PHE A 1 92 ? 0.998 -5.722 5.860 1.00 93.62 92 PHE A N 1
ATOM 687 C CA . PHE A 1 92 ? 0.124 -4.705 6.427 1.00 93.62 92 PHE A CA 1
ATOM 688 C C . PHE A 1 92 ? -1.294 -5.245 6.532 1.00 93.62 92 PHE A C 1
ATOM 690 O O . PHE A 1 92 ? -1.768 -5.954 5.645 1.00 93.62 92 PHE A O 1
ATOM 697 N N . GLN A 1 93 ? -1.970 -4.920 7.628 1.00 95.75 93 GLN A N 1
ATOM 698 C CA . GLN A 1 93 ? -3.374 -5.258 7.812 1.00 95.75 93 GLN A CA 1
ATOM 699 C C . GLN A 1 93 ? -4.218 -4.022 7.515 1.00 95.75 93 GLN A C 1
ATOM 701 O O . GLN A 1 93 ? -4.223 -3.065 8.289 1.00 95.75 93 GLN A O 1
ATOM 706 N N . LEU A 1 94 ? -4.955 -4.064 6.413 1.00 96.69 94 LEU A N 1
ATOM 707 C CA . LEU A 1 94 ? -5.909 -3.032 6.035 1.00 96.69 94 LEU A CA 1
ATOM 708 C C . LEU A 1 94 ? -7.270 -3.347 6.652 1.00 96.69 94 LEU A C 1
ATOM 710 O O . LEU A 1 94 ? -7.636 -4.515 6.825 1.00 96.69 94 LEU A O 1
ATOM 714 N N . LYS A 1 95 ? -8.027 -2.308 6.988 1.00 97.06 95 LYS A N 1
ATOM 715 C CA . LYS A 1 95 ? -9.376 -2.427 7.545 1.00 97.06 95 LYS A CA 1
ATOM 716 C C . LYS A 1 95 ? -10.405 -2.086 6.487 1.00 97.06 95 LYS A C 1
ATOM 718 O O . LYS A 1 95 ? -10.233 -1.109 5.766 1.00 97.06 95 LYS A O 1
ATOM 723 N N . ASN A 1 96 ? -11.479 -2.862 6.440 1.00 95.75 96 ASN A N 1
ATOM 724 C CA . ASN A 1 96 ? -12.630 -2.552 5.608 1.00 95.75 96 ASN A CA 1
ATOM 725 C C . ASN A 1 96 ? -13.296 -1.262 6.116 1.00 95.75 96 ASN A C 1
ATOM 727 O O . ASN A 1 96 ? -13.709 -1.185 7.276 1.00 95.75 96 ASN A O 1
ATOM 731 N N . THR A 1 97 ? -13.381 -0.248 5.260 1.00 95.44 97 THR A N 1
ATOM 732 C CA . THR A 1 97 ? -14.034 1.039 5.548 1.00 95.44 97 THR A CA 1
ATOM 733 C C . THR A 1 97 ? -15.429 1.140 4.916 1.00 95.44 97 THR A C 1
ATOM 735 O O . THR A 1 97 ? -16.097 2.167 5.045 1.00 95.44 97 THR A O 1
ATOM 738 N N . GLY A 1 98 ? -15.910 0.054 4.299 1.00 92.88 98 GLY A N 1
ATOM 739 C CA . GLY A 1 98 ? -17.195 -0.056 3.613 1.00 92.88 98 GLY A CA 1
ATOM 740 C C . GLY A 1 98 ? -17.059 0.008 2.090 1.00 92.88 98 GLY A C 1
ATOM 741 O O . GLY A 1 98 ? -16.017 0.368 1.555 1.00 92.88 98 GLY A O 1
ATOM 742 N N . ASN A 1 99 ? -18.130 -0.343 1.370 1.00 91.56 99 ASN A N 1
ATOM 743 C CA . ASN A 1 99 ? -18.193 -0.269 -0.099 1.00 91.56 99 ASN A CA 1
ATOM 744 C C . ASN A 1 99 ? -17.031 -0.980 -0.824 1.00 91.56 99 ASN A C 1
ATOM 746 O O . ASN A 1 99 ? -16.541 -0.473 -1.829 1.00 91.56 99 ASN A O 1
ATOM 750 N N . ASN A 1 100 ? -16.588 -2.139 -0.320 1.00 93.31 100 ASN A N 1
ATOM 751 C CA . ASN A 1 100 ? -15.449 -2.903 -0.856 1.00 93.31 100 ASN A CA 1
ATOM 752 C C . ASN A 1 100 ? -14.091 -2.174 -0.773 1.00 93.31 100 ASN A C 1
ATOM 754 O O . ASN A 1 100 ? -13.153 -2.540 -1.483 1.00 93.31 100 ASN A O 1
ATOM 758 N N . ILE A 1 101 ? -13.977 -1.152 0.081 1.00 95.94 101 ILE A N 1
ATOM 759 C CA . ILE A 1 101 ? -12.756 -0.369 0.280 1.00 95.94 101 ILE A CA 1
ATOM 760 C C . ILE A 1 101 ? -12.046 -0.839 1.550 1.00 95.94 101 ILE A C 1
ATOM 762 O O . ILE A 1 101 ? -12.658 -0.988 2.608 1.00 95.94 101 ILE A O 1
ATOM 766 N N . TYR A 1 102 ? -10.736 -1.033 1.438 1.00 97.19 102 TYR A N 1
ATOM 767 C CA . TYR A 1 102 ? -9.834 -1.357 2.532 1.00 97.19 102 TYR A CA 1
ATOM 768 C C . TYR A 1 102 ? -8.740 -0.296 2.626 1.00 97.19 102 TYR A C 1
ATOM 770 O O . TYR A 1 102 ? -8.117 0.044 1.621 1.00 97.19 102 TYR A O 1
ATOM 778 N N . GLU A 1 103 ? -8.488 0.210 3.831 1.00 96.94 103 GLU A N 1
ATOM 779 C CA . GLU A 1 103 ? -7.491 1.258 4.072 1.00 96.94 103 GLU A CA 1
ATOM 780 C C . GLU A 1 103 ? -6.588 0.924 5.263 1.00 96.94 103 GLU A C 1
ATOM 782 O O . GLU A 1 103 ? -6.989 0.246 6.217 1.00 96.94 103 GLU A O 1
ATOM 787 N N . GLY A 1 104 ? -5.354 1.414 5.210 1.00 96.12 104 GLY A N 1
ATOM 788 C CA . GLY A 1 104 ? -4.364 1.263 6.271 1.00 96.12 104 GLY A CA 1
ATOM 789 C C . GLY A 1 104 ? -3.140 2.135 6.023 1.00 96.12 104 GLY A C 1
ATOM 790 O O . GLY A 1 104 ? -2.954 2.649 4.921 1.00 96.12 104 GLY A O 1
ATOM 791 N N . ASP A 1 105 ? -2.330 2.306 7.063 1.00 94.12 105 ASP A N 1
ATOM 792 C CA . ASP A 1 105 ? -1.068 3.037 6.977 1.00 94.12 105 ASP A CA 1
ATOM 793 C C . ASP A 1 105 ? 0.065 2.051 6.632 1.00 94.12 105 ASP A C 1
ATOM 795 O O . ASP A 1 105 ? 0.141 0.963 7.223 1.00 94.12 105 ASP A O 1
ATOM 799 N N . VAL A 1 106 ? 0.915 2.434 5.676 1.00 88.19 106 VAL A N 1
ATOM 800 C CA . VAL A 1 106 ? 2.129 1.718 5.249 1.00 88.19 106 VAL A CA 1
ATOM 801 C C . VAL A 1 106 ? 3.390 2.531 5.512 1.00 88.19 106 VAL A C 1
ATOM 803 O O . VAL A 1 106 ? 3.298 3.785 5.546 1.00 88.19 106 VAL A O 1
#

pLDDT: mean 80.83, std 15.27, range [48.0, 97.19]

Sequence (106 aa):
VGIALVAGFYGPQAIQQFKSAMEHSTADVSLDDYCMLSTTWCEQDSVAMTLEHETAQPLVPTKIKVVWEGAASETLMLSLTGLEMEMGSARFQLKNTGNNIYEGDV

Secondary structure (DSSP, 8-state):
--STTHHHHHHHHHHHHHHHHHHTS-----GGGS---SSS-EEETTEEEEESSSSPPTTS--EEEEEETT---SEEEEEEE-SSS---EEEEEEEEEETTEEEEE-

Foldseek 3Di:
DPDVPVCVPCVVVVVVVVVVVVVPPDDPPDCVVDQDEAQDWDDDPNKIKYWQHRDDDPPDWIKIKIADPPPPDQWDWDWDADPVDRPDIDIDIWGDPDPRMTMDTD

Radius of gyration: 23.46 Å; chains: 1; bounding box: 74×38×38 Å